Protein AF-A0A8H4BLY0-F1 (afdb_monomer_lite)

Secondary structure (DSSP, 8-state):
---SS-HHHHHHHHHHHHHHHHHHHHTTTTHHHHHHHHHHHHHHHHHHHHHHHT--SSPPTTHHHHHHHHHHHHHHHHHHHHHHHHHHHHHHH--

Foldseek 3Di:
DPPPDDVVVVVVVVVVVVLVVCCVPCVPVCVLVNQLSVQLVVQLVVLLVVCVVPADPPGDDPNVCVSVVRSNVRSNVSSVVSSVVVVVVCVVVVD

pLDDT: mean 78.17, std 9.82, range [49.72, 92.12]

Structure (mmCIF, N/CA/C/O backbone):
data_AF-A0A8H4BLY0-F1
#
_entry.id   AF-A0A8H4BLY0-F1
#
loop_
_atom_site.group_PDB
_atom_site.id
_atom_site.type_symbol
_atom_site.label_atom_id
_atom_site.label_alt_id
_atom_site.label_comp_id
_atom_site.label_asym_id
_atom_site.label_entity_id
_atom_site.label_seq_id
_atom_site.pdbx_PDB_ins_code
_atom_site.Cartn_x
_atom_site.Cartn_y
_atom_site.Cartn_z
_atom_site.occupancy
_atom_site.B_iso_or_equiv
_atom_site.auth_seq_id
_atom_site.auth_comp_id
_atom_site.auth_asym_id
_atom_site.auth_atom_id
_atom_site.pdbx_PDB_model_num
ATOM 1 N N . GLU A 1 1 ? -11.714 -13.053 -31.325 1.00 55.59 1 GLU A N 1
ATOM 2 C CA . GLU A 1 1 ? -11.027 -11.746 -31.248 1.00 55.59 1 GLU A CA 1
ATOM 3 C C . GLU A 1 1 ? -9.928 -11.794 -30.200 1.00 55.59 1 GLU A C 1
ATOM 5 O O . GLU A 1 1 ? -10.123 -12.427 -29.168 1.00 55.59 1 GLU A O 1
ATOM 10 N N . LYS A 1 2 ? -8.772 -11.176 -30.466 1.00 53.97 2 LYS A N 1
ATOM 11 C CA . LYS A 1 2 ? -7.769 -10.927 -29.422 1.00 53.97 2 LYS A CA 1
ATOM 12 C C . LYS A 1 2 ? -8.355 -9.876 -28.469 1.00 53.97 2 LYS A C 1
ATOM 14 O O . LYS A 1 2 ? -8.875 -8.881 -28.973 1.00 53.97 2 LYS A O 1
ATOM 19 N N . PRO A 1 3 ? -8.322 -10.084 -27.144 1.00 58.84 3 PRO A N 1
ATOM 20 C CA . PRO A 1 3 ? -8.856 -9.101 -26.213 1.00 58.84 3 PRO A CA 1
ATOM 21 C C . PRO A 1 3 ? -8.106 -7.775 -26.387 1.00 58.84 3 PRO A C 1
ATOM 23 O O . PRO A 1 3 ? -6.880 -7.758 -26.465 1.00 58.84 3 PRO A O 1
ATOM 26 N N . LEU A 1 4 ? -8.860 -6.675 -26.485 1.00 68.12 4 LEU A N 1
ATOM 27 C CA . LEU A 1 4 ? -8.325 -5.324 -26.699 1.00 68.12 4 LEU A CA 1
ATOM 28 C C . LEU A 1 4 ? -7.523 -4.813 -25.487 1.00 68.12 4 LEU A C 1
ATOM 30 O O . LEU A 1 4 ? -6.728 -3.889 -25.614 1.00 68.12 4 LEU A O 1
ATOM 34 N N . PHE A 1 5 ? -7.724 -5.436 -24.324 1.00 67.12 5 PHE A N 1
ATOM 35 C CA . PHE A 1 5 ? -7.033 -5.140 -23.078 1.00 67.12 5 PHE A CA 1
ATOM 36 C C . PHE A 1 5 ? -6.494 -6.422 -22.458 1.00 67.12 5 PHE A C 1
ATOM 38 O O . PHE A 1 5 ? -7.170 -7.456 -22.458 1.00 67.12 5 PHE A O 1
ATOM 45 N N . GLU A 1 6 ? -5.292 -6.344 -21.892 1.00 81.31 6 GLU A N 1
ATOM 46 C CA . GLU A 1 6 ? -4.767 -7.434 -21.082 1.00 81.31 6 GLU A CA 1
ATOM 47 C C . GLU A 1 6 ? -5.677 -7.681 -19.866 1.00 81.31 6 GLU A C 1
ATOM 49 O O . GLU A 1 6 ? -6.165 -6.728 -19.245 1.00 81.31 6 GLU A O 1
ATOM 54 N N . PRO A 1 7 ? -5.896 -8.951 -19.478 1.00 77.00 7 PRO A N 1
ATOM 55 C CA . PRO A 1 7 ? -6.781 -9.307 -18.364 1.00 77.00 7 PRO A CA 1
ATOM 56 C C . PRO A 1 7 ? -6.362 -8.653 -17.037 1.00 77.00 7 PRO A C 1
ATOM 58 O O . PRO A 1 7 ? -7.197 -8.404 -16.170 1.00 7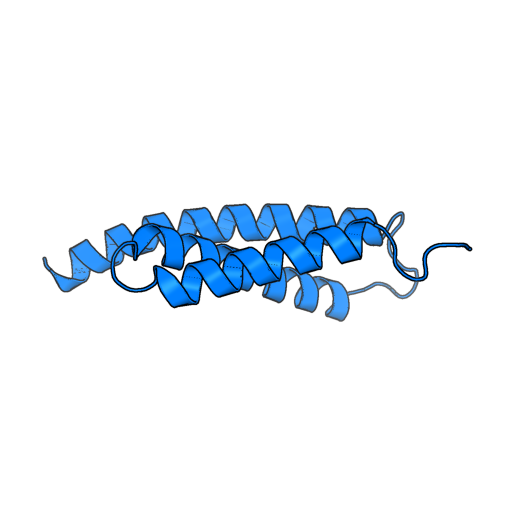7.00 7 PRO A O 1
ATOM 61 N N . GLN A 1 8 ? -5.079 -8.315 -16.907 1.00 73.06 8 GLN A N 1
ATOM 62 C CA . GLN A 1 8 ? -4.489 -7.628 -15.761 1.00 73.06 8 GLN A CA 1
ATOM 63 C C . GLN A 1 8 ? -5.055 -6.209 -15.579 1.00 73.06 8 GLN A C 1
ATOM 65 O O . GLN A 1 8 ? -5.396 -5.809 -14.467 1.00 73.06 8 GLN A O 1
ATOM 70 N N . VAL A 1 9 ? -5.227 -5.470 -16.681 1.00 76.19 9 VAL A N 1
ATOM 71 C CA . VAL A 1 9 ? -5.745 -4.092 -16.680 1.00 76.19 9 VAL A CA 1
ATOM 72 C C . VAL A 1 9 ? -7.219 -4.078 -16.282 1.00 76.19 9 VAL A C 1
ATOM 74 O O . VAL A 1 9 ? -7.655 -3.238 -15.495 1.00 76.19 9 VAL A O 1
ATOM 77 N N . ILE A 1 10 ? -7.979 -5.059 -16.775 1.00 77.94 10 ILE A N 1
ATOM 78 C CA . ILE A 1 10 ? -9.396 -5.232 -16.439 1.00 77.94 10 ILE A CA 1
ATOM 79 C C . ILE A 1 10 ? -9.543 -5.546 -14.943 1.00 77.94 10 ILE A C 1
ATOM 81 O O . ILE A 1 10 ? -10.354 -4.920 -14.260 1.00 77.94 10 ILE A O 1
ATOM 85 N N . ALA A 1 11 ? -8.726 -6.461 -14.412 1.00 78.44 11 ALA A N 1
ATOM 86 C CA . ALA A 1 11 ? -8.743 -6.815 -12.995 1.00 78.44 11 ALA A CA 1
ATOM 87 C C . ALA A 1 11 ? -8.379 -5.625 -12.087 1.00 78.44 11 ALA A C 1
ATOM 89 O O . ALA A 1 11 ? -9.066 -5.376 -11.094 1.00 78.44 11 ALA A O 1
ATOM 90 N N . ALA A 1 12 ? -7.350 -4.853 -12.450 1.00 77.50 12 ALA A N 1
ATOM 91 C CA . ALA A 1 12 ? -6.949 -3.657 -11.712 1.00 77.50 12 ALA A CA 1
ATOM 92 C C . ALA A 1 12 ? -8.055 -2.586 -11.704 1.00 77.50 12 ALA A C 1
ATOM 94 O O . ALA A 1 12 ? -8.352 -2.011 -10.655 1.00 77.50 12 ALA A O 1
ATOM 95 N N . GLY A 1 13 ? -8.717 -2.364 -12.845 1.00 76.81 13 GLY A N 1
ATOM 96 C CA . GLY A 1 13 ? -9.834 -1.423 -12.954 1.00 76.81 13 GLY A CA 1
ATOM 97 C C . GLY A 1 13 ? -11.031 -1.817 -12.085 1.00 76.81 13 GLY A C 1
ATOM 98 O O . GLY A 1 13 ? -11.573 -0.981 -11.361 1.00 76.81 13 GLY A O 1
ATOM 99 N N . VAL A 1 14 ? -11.408 -3.100 -12.089 1.00 83.69 14 VAL A N 1
ATOM 100 C CA . VAL A 1 14 ? -12.496 -3.618 -11.239 1.00 83.69 14 VAL A CA 1
ATOM 101 C C . VAL A 1 14 ? -12.166 -3.441 -9.755 1.00 83.69 14 VAL A C 1
ATOM 103 O O . VAL A 1 14 ? -13.009 -2.955 -8.998 1.00 83.69 14 VAL A O 1
ATOM 106 N N . LEU A 1 15 ? -10.938 -3.762 -9.337 1.00 79.94 15 LEU A N 1
ATOM 107 C CA . LEU A 1 15 ? -10.499 -3.568 -7.951 1.00 79.94 15 LEU A CA 1
ATOM 108 C C . LEU A 1 15 ? -10.558 -2.097 -7.525 1.00 79.94 15 LEU A C 1
ATOM 110 O O . LEU A 1 15 ? -10.995 -1.800 -6.413 1.00 79.94 15 LEU A O 1
ATOM 114 N N . LEU A 1 16 ? -10.176 -1.176 -8.410 1.00 79.00 16 LEU A N 1
ATOM 115 C CA . LEU A 1 16 ? -10.183 0.256 -8.124 1.00 79.00 16 LEU A CA 1
ATOM 116 C C . LEU A 1 16 ? -11.612 0.806 -7.987 1.00 79.00 16 LEU A C 1
ATOM 118 O O . LEU A 1 16 ? -11.883 1.586 -7.073 1.00 79.00 16 LEU A O 1
ATOM 122 N N . ILE A 1 17 ? -12.548 0.348 -8.824 1.00 81.44 17 ILE A N 1
ATOM 123 C CA . ILE A 1 17 ? -13.972 0.717 -8.728 1.00 81.44 17 ILE A CA 1
ATOM 124 C C . ILE A 1 17 ? -14.594 0.183 -7.429 1.00 81.44 17 ILE A C 1
ATOM 126 O O . ILE A 1 17 ? -15.329 0.907 -6.750 1.00 81.44 17 ILE A O 1
ATOM 130 N N . ILE A 1 18 ? -14.277 -1.055 -7.040 1.00 83.50 18 ILE A N 1
ATOM 131 C CA . ILE A 1 18 ? -14.744 -1.642 -5.773 1.00 83.50 18 ILE A CA 1
ATOM 132 C C . ILE A 1 18 ? -14.157 -0.878 -4.577 1.00 83.50 18 ILE A C 1
ATOM 134 O O . ILE A 1 18 ? -14.880 -0.534 -3.643 1.00 83.50 18 ILE A O 1
ATOM 138 N N . ALA A 1 19 ? -12.865 -0.546 -4.612 1.00 77.69 19 ALA A N 1
ATOM 139 C CA . ALA A 1 19 ? -12.220 0.228 -3.554 1.00 77.69 19 ALA A CA 1
ATOM 140 C C . ALA A 1 19 ? -12.809 1.647 -3.433 1.00 77.69 19 ALA A C 1
ATOM 142 O O . ALA A 1 19 ? -13.068 2.119 -2.323 1.00 77.69 19 ALA A O 1
ATOM 143 N N . GLY A 1 20 ? -13.076 2.310 -4.562 1.00 70.38 20 GLY A N 1
ATOM 144 C CA . GLY A 1 20 ? -13.686 3.640 -4.601 1.00 70.38 20 GLY A CA 1
ATOM 145 C C . GLY A 1 20 ? -15.121 3.654 -4.071 1.00 70.38 20 GLY A C 1
ATOM 146 O O . GLY A 1 20 ? -15.470 4.505 -3.254 1.00 70.38 20 GLY A O 1
ATOM 147 N N . THR A 1 21 ? -15.943 2.679 -4.466 1.00 76.00 21 THR A N 1
ATOM 148 C CA . THR A 1 21 ? -17.319 2.538 -3.950 1.00 76.00 21 THR A CA 1
ATOM 149 C C . THR A 1 21 ? -17.339 2.201 -2.458 1.00 76.00 21 THR A C 1
ATOM 151 O O . THR A 1 21 ? -18.149 2.760 -1.717 1.00 76.00 21 THR A O 1
ATOM 154 N N . TYR A 1 22 ? -16.403 1.374 -1.985 1.00 69.19 22 TYR A N 1
ATOM 155 C CA . TYR A 1 22 ? -16.238 1.085 -0.560 1.00 69.19 22 TYR A CA 1
ATOM 156 C C . TYR A 1 22 ? -15.894 2.340 0.257 1.00 69.19 22 TYR A C 1
ATOM 158 O O . TYR A 1 22 ? -16.510 2.594 1.294 1.00 69.19 22 TYR A O 1
ATOM 166 N N . LEU A 1 23 ? -14.956 3.159 -0.229 1.00 65.19 23 LEU A N 1
ATOM 167 C CA . LEU A 1 23 ? -14.580 4.433 0.393 1.00 65.19 23 LEU A CA 1
ATOM 168 C C . LEU A 1 23 ? -15.761 5.411 0.496 1.00 65.19 23 LEU A C 1
ATOM 170 O O . LEU A 1 23 ? -15.903 6.090 1.513 1.00 65.19 23 LEU A O 1
ATOM 174 N N . LEU A 1 24 ? -16.614 5.455 -0.531 1.00 65.56 24 LEU A N 1
ATOM 175 C CA . LEU A 1 24 ? -17.746 6.381 -0.628 1.00 65.56 24 LEU A CA 1
ATOM 176 C C . LEU A 1 24 ? -18.893 6.008 0.329 1.00 65.56 24 LEU A C 1
ATOM 178 O O . LEU A 1 24 ? -19.519 6.890 0.910 1.00 65.56 24 LEU A O 1
ATOM 182 N N . VAL A 1 25 ? -19.135 4.709 0.538 1.00 67.44 25 VAL A N 1
ATOM 183 C CA . VAL A 1 25 ? -20.218 4.205 1.405 1.00 67.44 25 VAL A CA 1
ATOM 184 C C . VAL A 1 25 ? -19.785 4.074 2.872 1.00 67.44 25 VAL A C 1
ATOM 186 O O . VAL A 1 25 ? -20.559 4.391 3.773 1.00 67.44 25 VAL A O 1
ATOM 189 N N . TYR A 1 26 ? -18.548 3.638 3.137 1.00 59.19 26 TYR A N 1
ATOM 190 C CA . TYR A 1 26 ? -18.085 3.281 4.490 1.00 59.19 26 TYR A CA 1
ATOM 191 C C . TYR A 1 26 ? -17.083 4.269 5.113 1.00 59.19 26 TYR A C 1
ATOM 193 O O . TYR A 1 26 ? -16.544 3.998 6.190 1.00 59.19 26 TYR A O 1
ATOM 201 N N . GLY A 1 27 ? -16.874 5.435 4.489 1.00 56.81 27 GLY A N 1
ATOM 202 C CA . GLY A 1 27 ? -15.937 6.481 4.926 1.00 56.81 27 GLY A CA 1
ATOM 203 C C . GLY A 1 27 ? -16.029 6.890 6.400 1.00 56.81 27 GLY A C 1
ATOM 204 O O . GLY A 1 27 ? -15.000 7.018 7.062 1.00 56.81 27 GLY A O 1
ATOM 205 N N . PHE A 1 28 ? -17.248 7.047 6.927 1.00 58.12 28 PHE A N 1
ATOM 206 C CA . PHE A 1 28 ? -17.507 7.483 8.307 1.00 58.12 28 PHE A CA 1
ATOM 207 C C . PHE A 1 28 ? -17.537 6.355 9.358 1.00 58.12 28 PHE A C 1
ATOM 209 O O . PHE A 1 28 ? -16.886 6.505 10.392 1.00 58.12 28 PHE A O 1
ATOM 216 N N . PRO A 1 29 ? -18.240 5.222 9.153 1.00 64.38 29 PRO A N 1
ATOM 217 C CA . PRO A 1 29 ? -18.319 4.168 10.171 1.00 64.38 29 PRO A CA 1
ATOM 218 C C . PRO A 1 29 ? -17.051 3.305 10.273 1.00 64.38 29 PRO A C 1
ATOM 220 O O . PRO A 1 29 ? -16.816 2.696 11.315 1.00 64.38 29 PRO A O 1
ATOM 223 N N . MET A 1 30 ? -16.217 3.243 9.225 1.00 67.00 30 MET A N 1
ATOM 224 C CA . MET A 1 30 ? -15.038 2.368 9.190 1.00 67.00 30 MET A CA 1
ATOM 225 C C . MET A 1 30 ? -13.748 3.120 8.824 1.00 67.00 30 MET A C 1
ATOM 227 O O . MET A 1 30 ? -12.952 2.668 8.000 1.00 67.00 30 MET A O 1
ATOM 231 N N . PHE A 1 31 ? -13.515 4.248 9.508 1.00 70.38 31 PHE A N 1
ATOM 232 C CA . PHE A 1 31 ? -12.392 5.172 9.280 1.00 70.38 31 PHE A CA 1
ATOM 233 C C . PHE A 1 31 ? -11.008 4.492 9.207 1.00 70.38 31 PHE A C 1
ATOM 235 O O . PHE A 1 31 ? -10.138 4.875 8.433 1.00 70.38 31 PHE A O 1
ATOM 242 N N . ARG A 1 32 ? -10.788 3.422 9.984 1.00 71.62 32 ARG A N 1
ATOM 243 C CA . ARG A 1 32 ? -9.515 2.672 9.974 1.00 71.62 32 ARG A CA 1
ATOM 244 C C . ARG A 1 32 ? -9.240 1.987 8.638 1.00 71.62 32 ARG A C 1
ATOM 246 O O . ARG A 1 32 ? -8.095 1.950 8.199 1.00 71.62 32 ARG A O 1
ATOM 253 N N . VAL A 1 33 ? -10.275 1.419 8.023 1.00 75.56 33 VAL A N 1
ATOM 254 C CA . VAL A 1 33 ? -10.140 0.707 6.748 1.00 75.56 33 VAL A CA 1
ATOM 255 C C . VAL A 1 33 ? -10.015 1.714 5.615 1.00 75.56 33 VAL A C 1
ATOM 257 O O . VAL A 1 33 ? -9.186 1.532 4.732 1.00 75.56 33 VAL A O 1
ATOM 260 N N . THR A 1 34 ? -10.759 2.816 5.669 1.00 78.88 34 THR A N 1
ATOM 261 C CA . THR A 1 34 ? -10.667 3.862 4.646 1.00 78.88 34 THR A CA 1
ATOM 262 C C . THR A 1 34 ? -9.301 4.544 4.634 1.00 78.88 34 THR A C 1
ATOM 264 O O . THR A 1 34 ? -8.741 4.726 3.557 1.00 78.88 34 THR A O 1
ATOM 267 N N . VAL A 1 35 ? -8.688 4.801 5.796 1.00 80.06 35 VAL A N 1
ATOM 268 C CA . VAL A 1 35 ? -7.298 5.293 5.876 1.00 80.06 35 VAL A CA 1
ATOM 269 C C . VAL A 1 35 ? -6.298 4.301 5.270 1.0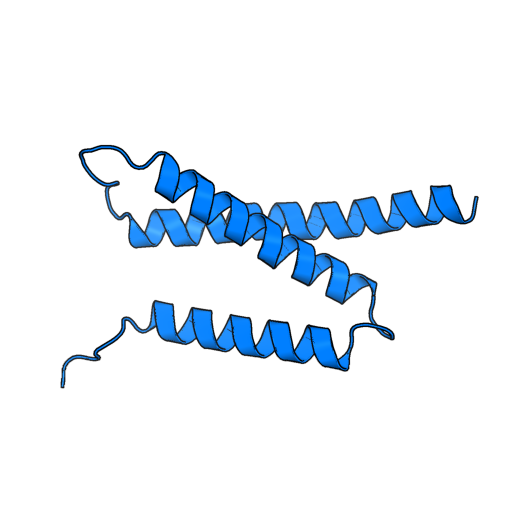0 80.06 35 VAL A C 1
ATOM 271 O O . VAL A 1 35 ? -5.387 4.717 4.556 1.00 80.06 35 VAL A O 1
ATOM 274 N N . ALA A 1 36 ? -6.475 2.995 5.500 1.00 81.88 36 ALA A N 1
ATOM 275 C CA . ALA A 1 36 ? -5.617 1.969 4.903 1.00 81.88 36 ALA A CA 1
ATOM 276 C C . ALA A 1 36 ? -5.741 1.939 3.371 1.00 81.88 36 ALA A C 1
ATOM 278 O O . ALA A 1 36 ? -4.732 1.905 2.670 1.00 81.88 36 ALA A O 1
ATOM 279 N N . VAL A 1 37 ? -6.971 1.993 2.847 1.00 83.69 37 VAL A N 1
ATOM 280 C CA . VAL A 1 37 ? -7.242 1.979 1.400 1.00 83.69 37 VAL A CA 1
ATOM 281 C C . VAL A 1 37 ? -6.725 3.255 0.730 1.00 83.69 37 VAL A C 1
ATOM 283 O O . VAL A 1 37 ? -6.125 3.178 -0.338 1.00 83.69 37 VAL A O 1
ATOM 286 N N . ILE A 1 38 ? -6.880 4.421 1.363 1.00 84.00 38 ILE A N 1
ATOM 287 C CA . ILE A 1 38 ? -6.311 5.679 0.857 1.00 84.00 38 ILE A CA 1
ATOM 288 C C . ILE A 1 38 ? -4.782 5.604 0.836 1.00 84.00 38 ILE A C 1
ATOM 290 O O . ILE A 1 38 ? -4.178 5.956 -0.174 1.00 84.00 38 ILE A O 1
ATOM 294 N N . GLY A 1 39 ? -4.157 5.101 1.906 1.00 83.69 39 GLY A N 1
ATOM 295 C CA . GLY A 1 39 ? -2.709 4.883 1.951 1.00 83.69 39 GLY A CA 1
ATOM 296 C C . GLY A 1 39 ? -2.227 3.928 0.855 1.00 83.69 39 GLY A C 1
ATOM 297 O O . GLY A 1 39 ? -1.213 4.194 0.214 1.00 83.69 39 GLY A O 1
ATOM 298 N N . PHE A 1 40 ? -2.992 2.869 0.576 1.00 87.56 40 PHE A N 1
ATOM 299 C CA . PHE A 1 40 ? -2.712 1.937 -0.515 1.00 87.56 40 PHE A CA 1
ATOM 300 C C . PHE A 1 40 ? -2.752 2.631 -1.883 1.00 87.56 40 PHE A C 1
ATOM 302 O O . PHE A 1 40 ? -1.787 2.563 -2.642 1.00 87.56 40 PHE A O 1
ATOM 309 N N . ILE A 1 41 ? -3.843 3.342 -2.184 1.00 88.00 41 ILE A N 1
ATOM 310 C CA . ILE A 1 41 ? -4.013 4.048 -3.462 1.00 88.00 41 ILE A CA 1
ATOM 311 C C . ILE A 1 41 ? -2.929 5.117 -3.631 1.00 88.00 41 ILE A C 1
ATOM 313 O O . ILE A 1 41 ? -2.324 5.215 -4.696 1.00 88.00 41 ILE A O 1
ATOM 317 N N . PHE A 1 42 ? -2.650 5.891 -2.580 1.00 87.81 42 PHE A N 1
ATOM 318 C CA . PHE A 1 42 ? -1.646 6.948 -2.610 1.00 87.81 42 PHE A CA 1
ATOM 319 C C . PHE A 1 42 ? -0.234 6.389 -2.814 1.00 87.81 42 PHE A C 1
ATOM 321 O O . PHE A 1 42 ? 0.481 6.848 -3.703 1.00 87.81 42 PHE A O 1
ATOM 328 N N . GLY A 1 43 ? 0.149 5.366 -2.044 1.00 87.56 43 GLY A N 1
ATOM 329 C CA . GLY A 1 43 ? 1.446 4.707 -2.183 1.00 87.56 43 GLY A CA 1
ATOM 330 C C . GLY A 1 43 ? 1.641 4.128 -3.583 1.00 87.56 43 GLY A C 1
ATOM 331 O O . GLY A 1 43 ? 2.638 4.428 -4.232 1.00 87.56 43 GLY A O 1
ATOM 332 N N . GLY A 1 44 ? 0.653 3.383 -4.085 1.00 88.19 44 GLY A N 1
ATOM 333 C CA . GLY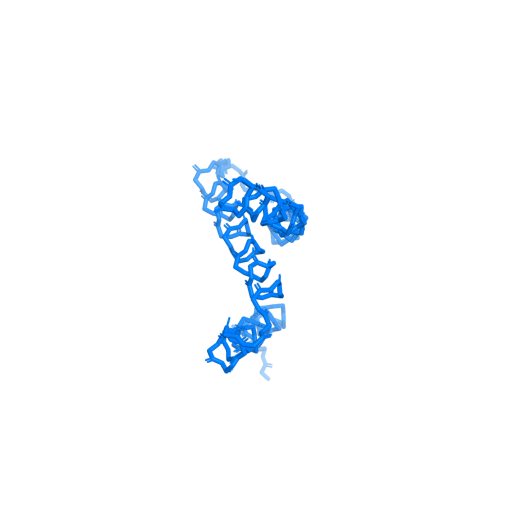 A 1 44 ? 0.706 2.797 -5.425 1.00 88.19 44 GLY A CA 1
ATOM 334 C C . GLY A 1 44 ? 0.783 3.845 -6.538 1.00 88.19 44 GLY A C 1
ATOM 335 O O . GLY A 1 44 ? 1.601 3.711 -7.445 1.00 88.19 44 GLY A O 1
ATOM 336 N N . ALA A 1 45 ? -0.011 4.918 -6.455 1.00 86.56 45 ALA A N 1
ATOM 337 C CA . ALA A 1 45 ? -0.016 5.982 -7.459 1.00 86.56 45 ALA A CA 1
ATOM 338 C C . ALA A 1 45 ? 1.309 6.760 -7.496 1.00 86.56 45 ALA A C 1
ATOM 340 O O . ALA A 1 45 ? 1.848 7.007 -8.574 1.00 86.56 45 ALA A O 1
ATOM 341 N N . VAL A 1 46 ? 1.865 7.114 -6.333 1.00 89.75 46 VAL A N 1
ATOM 342 C CA . VAL A 1 46 ? 3.152 7.824 -6.256 1.00 89.75 46 VAL A CA 1
ATOM 343 C C . VAL A 1 46 ? 4.287 6.944 -6.779 1.00 89.75 46 VAL A C 1
ATOM 345 O O . VAL A 1 46 ? 5.135 7.427 -7.529 1.00 89.75 46 VAL A O 1
ATOM 348 N N . THR A 1 47 ? 4.293 5.650 -6.441 1.00 89.12 47 THR A N 1
ATOM 349 C CA . THR A 1 47 ? 5.285 4.699 -6.964 1.00 89.12 47 THR A CA 1
ATOM 350 C C . THR A 1 47 ? 5.174 4.528 -8.476 1.00 89.12 47 THR A C 1
ATOM 352 O O . THR A 1 47 ? 6.204 4.524 -9.146 1.00 89.12 47 THR A O 1
ATOM 355 N N . TRP A 1 48 ? 3.958 4.465 -9.024 1.00 87.00 48 TRP A N 1
ATOM 356 C CA . TRP A 1 48 ? 3.746 4.399 -10.471 1.00 87.00 48 TRP A CA 1
ATOM 357 C C . TRP A 1 48 ? 4.315 5.629 -11.186 1.00 87.00 48 TRP A C 1
ATOM 359 O O . TRP A 1 48 ? 5.108 5.495 -12.117 1.00 87.00 48 TRP A O 1
ATOM 369 N N . ILE A 1 49 ? 3.951 6.829 -10.719 1.00 88.56 49 ILE A N 1
ATOM 370 C CA . ILE A 1 49 ? 4.433 8.096 -11.289 1.00 88.56 49 ILE A CA 1
ATOM 371 C C . ILE A 1 49 ? 5.963 8.174 -11.190 1.00 88.56 49 ILE A C 1
ATOM 373 O O . ILE A 1 49 ? 6.624 8.583 -12.141 1.00 88.56 49 ILE A O 1
ATOM 377 N N . GLY A 1 50 ? 6.532 7.743 -10.061 1.00 87.38 50 GLY A N 1
ATOM 378 C CA . GLY A 1 50 ? 7.976 7.718 -9.840 1.00 87.38 50 GLY A CA 1
ATOM 379 C C . GLY A 1 50 ? 8.717 6.773 -10.786 1.00 87.38 50 GLY A C 1
ATOM 380 O O . GLY A 1 50 ? 9.741 7.169 -11.342 1.00 87.38 50 GLY A O 1
ATOM 381 N N . LEU A 1 51 ? 8.203 5.559 -11.008 1.00 86.56 51 LEU A N 1
ATOM 382 C CA . LEU A 1 51 ? 8.786 4.632 -11.983 1.00 86.56 51 LEU A CA 1
ATOM 383 C C . LEU A 1 51 ? 8.678 5.187 -13.405 1.00 86.56 51 LEU A C 1
ATOM 385 O O . LEU A 1 51 ? 9.651 5.152 -14.147 1.00 86.56 51 LEU A O 1
ATOM 389 N N . GLN A 1 52 ? 7.518 5.731 -13.778 1.00 85.31 52 GLN A N 1
ATOM 390 C CA . GLN A 1 52 ? 7.294 6.276 -15.118 1.00 85.31 52 GLN A CA 1
ATOM 391 C C . GLN A 1 52 ? 8.172 7.503 -15.411 1.00 85.31 52 GLN A C 1
ATOM 393 O O . GLN A 1 52 ? 8.615 7.687 -16.538 1.00 85.31 52 GLN A O 1
ATOM 398 N N . ALA A 1 53 ? 8.468 8.322 -14.400 1.00 85.88 53 ALA A N 1
ATOM 399 C CA . ALA A 1 53 ? 9.361 9.470 -14.542 1.00 85.88 53 ALA A CA 1
ATOM 400 C C . ALA A 1 53 ? 10.851 9.090 -14.650 1.00 85.88 53 ALA A C 1
ATOM 402 O O . ALA A 1 53 ? 11.635 9.882 -15.167 1.00 85.88 53 ALA A O 1
ATOM 403 N N . ASN A 1 54 ? 11.246 7.914 -14.150 1.00 85.19 54 ASN A N 1
ATOM 404 C CA . ASN A 1 54 ? 12.639 7.449 -14.125 1.00 85.19 54 ASN A CA 1
ATOM 405 C C . ASN A 1 54 ? 12.884 6.256 -15.060 1.00 85.19 54 ASN A C 1
ATOM 407 O O . ASN A 1 54 ? 13.873 5.539 -14.889 1.00 85.19 54 ASN A O 1
ATOM 411 N N . GLU A 1 55 ? 11.990 6.019 -16.021 1.00 82.81 55 GLU A N 1
ATOM 412 C CA . GLU A 1 55 ? 12.125 4.887 -16.930 1.00 82.81 55 GLU A CA 1
ATOM 413 C C . GLU A 1 55 ? 13.396 5.043 -17.799 1.00 82.81 55 GLU A C 1
ATOM 415 O O . GLU A 1 55 ? 13.597 6.097 -18.414 1.00 82.81 55 GLU A O 1
ATOM 420 N N . PRO A 1 56 ? 14.288 4.034 -17.834 1.00 81.12 56 PRO A N 1
ATOM 421 C CA . PRO A 1 56 ? 15.490 4.059 -18.660 1.00 81.12 56 PRO A CA 1
ATOM 422 C C . PRO A 1 56 ? 15.161 3.985 -20.158 1.00 81.12 56 PRO A C 1
ATOM 424 O O . PRO A 1 56 ? 14.144 3.434 -20.566 1.00 81.12 56 PRO A O 1
ATOM 427 N N . THR A 1 57 ? 16.055 4.522 -20.997 1.00 76.81 57 THR A N 1
ATOM 428 C CA . THR A 1 57 ? 15.871 4.598 -22.460 1.00 76.81 57 THR A CA 1
ATOM 429 C C . THR A 1 57 ? 15.749 3.222 -23.123 1.00 76.81 57 THR A C 1
ATOM 431 O O . THR A 1 57 ? 15.061 3.082 -24.131 1.00 76.81 57 THR A O 1
ATOM 434 N N . GLU A 1 58 ? 16.404 2.206 -22.557 1.00 77.38 58 GLU A N 1
ATOM 435 C CA . GLU A 1 58 ? 16.017 0.809 -22.751 1.00 77.38 58 GLU A CA 1
ATOM 436 C C . GLU A 1 58 ? 15.027 0.451 -21.638 1.00 77.38 58 GLU A C 1
ATOM 438 O O . GLU A 1 58 ? 15.428 0.367 -20.478 1.00 77.38 58 GLU A O 1
ATOM 443 N N . SER A 1 59 ? 13.743 0.277 -21.978 1.00 76.19 59 SER A N 1
ATOM 444 C CA . SER A 1 59 ? 12.694 -0.119 -21.026 1.00 76.19 59 SER A CA 1
ATOM 445 C C . SER A 1 59 ? 13.104 -1.326 -20.177 1.00 76.19 59 SER A C 1
ATOM 447 O O . SER A 1 59 ? 13.884 -2.183 -20.596 1.00 76.19 59 SER A O 1
ATOM 449 N N . TYR A 1 60 ? 12.521 -1.433 -18.982 1.00 76.62 60 TYR A N 1
ATOM 450 C CA . TYR A 1 60 ? 12.822 -2.531 -18.068 1.00 76.62 60 TYR A CA 1
ATOM 451 C C . TYR A 1 60 ? 12.555 -3.915 -18.695 1.00 76.62 60 TYR A C 1
ATOM 453 O O . TYR A 1 60 ? 11.521 -4.111 -19.348 1.00 76.62 60 TYR A O 1
ATOM 461 N N . PRO A 1 61 ? 13.419 -4.916 -18.430 1.00 78.75 61 PRO A N 1
ATOM 462 C CA . PRO A 1 61 ? 13.090 -6.301 -18.732 1.00 78.75 61 PRO A CA 1
ATOM 463 C C . PRO A 1 61 ? 11.819 -6.685 -17.963 1.00 78.75 61 PRO A C 1
ATOM 465 O O . PRO A 1 61 ? 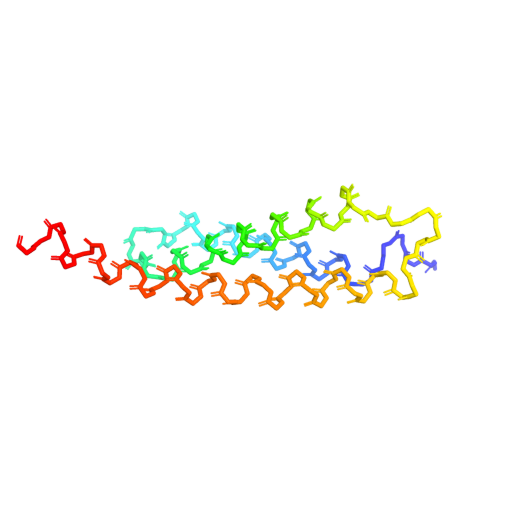11.781 -6.563 -16.740 1.00 78.75 61 PRO A O 1
ATOM 468 N N . ASN A 1 62 ? 10.778 -7.131 -18.674 1.00 80.25 62 ASN A N 1
ATOM 469 C CA . ASN A 1 62 ? 9.445 -7.403 -18.116 1.00 80.25 62 ASN A CA 1
ATOM 470 C C . ASN A 1 62 ? 8.837 -6.203 -17.362 1.00 80.25 62 ASN A C 1
ATOM 472 O O . ASN A 1 62 ? 8.366 -6.344 -16.233 1.00 80.25 62 ASN A O 1
ATOM 476 N N . ALA A 1 63 ? 8.839 -5.023 -17.994 1.00 76.31 63 ALA A N 1
ATOM 477 C CA . ALA A 1 63 ? 8.328 -3.784 -17.410 1.00 76.31 63 ALA A CA 1
ATOM 478 C C . ALA A 1 63 ? 6.952 -3.947 -16.739 1.00 76.31 63 ALA A C 1
ATOM 480 O O . ALA A 1 63 ? 6.801 -3.597 -15.577 1.00 76.31 63 ALA A O 1
ATOM 481 N N . SER A 1 64 ? 5.966 -4.554 -17.399 1.00 79.38 64 SER A N 1
ATOM 482 C CA . SER A 1 64 ? 4.617 -4.725 -16.837 1.00 79.38 64 SER A CA 1
ATOM 483 C C . SER A 1 64 ? 4.602 -5.427 -15.470 1.00 79.38 64 SER A C 1
ATOM 485 O O . SER A 1 64 ? 3.960 -4.939 -14.539 1.00 79.38 64 SER A O 1
ATOM 487 N N . ASP A 1 65 ? 5.360 -6.513 -15.318 1.00 80.88 65 ASP A N 1
ATOM 488 C CA . ASP A 1 65 ? 5.441 -7.273 -14.064 1.00 80.88 65 ASP A CA 1
ATOM 489 C C . ASP A 1 65 ? 6.177 -6.485 -12.971 1.00 80.88 65 ASP A C 1
ATOM 491 O O . ASP A 1 65 ? 5.756 -6.470 -11.809 1.00 80.88 65 ASP A O 1
ATOM 495 N N . LEU A 1 66 ? 7.242 -5.768 -13.350 1.00 85.25 66 LEU A N 1
ATOM 496 C CA . LEU A 1 66 ? 7.991 -4.911 -12.435 1.00 85.25 66 LEU A CA 1
ATOM 497 C C . LEU A 1 66 ? 7.101 -3.784 -11.896 1.00 85.25 66 LEU A C 1
ATOM 499 O O . LEU A 1 66 ? 7.010 -3.615 -10.683 1.00 85.25 66 LEU A O 1
ATOM 503 N N . TYR A 1 67 ? 6.409 -3.060 -12.781 1.00 83.81 67 TYR A N 1
ATOM 504 C CA . TYR A 1 67 ? 5.543 -1.938 -12.416 1.00 83.81 67 TYR A CA 1
ATOM 505 C C . TYR A 1 67 ? 4.430 -2.375 -11.463 1.00 83.81 67 TYR A C 1
ATOM 507 O O . TYR A 1 67 ? 4.204 -1.728 -10.438 1.00 83.81 67 TYR A O 1
ATOM 515 N N . ILE A 1 68 ? 3.744 -3.480 -11.762 1.00 86.12 68 ILE A N 1
ATOM 516 C CA . ILE A 1 68 ? 2.661 -3.981 -10.909 1.00 86.12 68 ILE A CA 1
ATOM 517 C C . ILE A 1 68 ? 3.227 -4.460 -9.569 1.00 86.12 68 ILE A C 1
ATOM 519 O O . ILE A 1 68 ? 2.719 -4.072 -8.514 1.00 86.12 68 ILE A O 1
ATOM 523 N N . GLY A 1 69 ? 4.303 -5.251 -9.594 1.00 87.69 69 GLY A N 1
ATOM 524 C CA . GLY A 1 69 ? 4.924 -5.799 -8.391 1.00 87.69 69 GLY A CA 1
ATOM 525 C C . GLY A 1 69 ? 5.414 -4.714 -7.432 1.00 87.69 69 GLY A C 1
ATOM 526 O O . GLY A 1 69 ? 5.084 -4.744 -6.242 1.00 87.69 69 GLY A O 1
ATOM 527 N N . THR A 1 70 ? 6.145 -3.716 -7.937 1.00 88.38 70 THR A N 1
ATOM 528 C CA . THR A 1 70 ? 6.666 -2.623 -7.105 1.00 88.38 70 THR A CA 1
ATOM 529 C C . THR A 1 70 ? 5.549 -1.732 -6.582 1.00 88.38 70 THR A C 1
ATOM 531 O O . THR A 1 70 ? 5.564 -1.378 -5.402 1.00 88.38 70 THR A O 1
ATOM 534 N N . CYS A 1 71 ? 4.549 -1.403 -7.407 1.00 88.62 71 CYS A N 1
ATOM 535 C CA . CYS A 1 71 ? 3.431 -0.570 -6.966 1.00 88.62 71 CYS A CA 1
ATOM 536 C C . CYS A 1 71 ? 2.609 -1.261 -5.873 1.00 88.62 71 CYS A C 1
ATOM 538 O O . CYS A 1 71 ? 2.285 -0.622 -4.876 1.00 88.62 71 CYS A O 1
ATOM 540 N N . VAL A 1 72 ? 2.319 -2.560 -6.006 1.00 90.50 72 VAL A N 1
ATOM 541 C CA . VAL A 1 72 ? 1.561 -3.317 -4.994 1.00 90.50 72 VAL A CA 1
ATOM 542 C C . VAL A 1 72 ? 2.353 -3.460 -3.693 1.00 90.50 72 VAL A C 1
ATOM 544 O O . VAL A 1 72 ? 1.789 -3.263 -2.613 1.00 90.50 72 VAL A O 1
ATOM 547 N N . ALA A 1 73 ? 3.653 -3.758 -3.774 1.00 89.94 73 ALA A N 1
ATOM 548 C CA . ALA A 1 73 ? 4.503 -3.892 -2.593 1.00 89.94 73 ALA A CA 1
ATOM 549 C C . ALA A 1 73 ? 4.585 -2.578 -1.800 1.00 89.94 73 ALA A C 1
ATOM 551 O O . ALA A 1 73 ? 4.364 -2.570 -0.586 1.00 89.94 73 ALA A O 1
ATOM 552 N N . VAL A 1 74 ? 4.843 -1.455 -2.479 1.00 90.75 74 VAL A N 1
ATOM 553 C CA . VAL A 1 74 ? 4.932 -0.147 -1.816 1.00 90.75 74 VAL A CA 1
ATOM 554 C C . VAL A 1 74 ? 3.563 0.303 -1.302 1.00 90.75 74 VAL A C 1
ATOM 556 O O . VAL A 1 74 ? 3.465 0.750 -0.159 1.00 90.75 74 VAL A O 1
ATOM 559 N N . ALA A 1 75 ? 2.491 0.112 -2.077 1.00 89.00 75 ALA A N 1
ATOM 560 C CA . ALA A 1 75 ? 1.125 0.409 -1.648 1.00 89.00 75 ALA A CA 1
ATOM 561 C C . ALA A 1 75 ? 0.748 -0.334 -0.356 1.00 89.00 75 ALA A C 1
ATOM 563 O O . ALA A 1 75 ? 0.183 0.267 0.560 1.00 89.00 75 ALA A O 1
ATOM 564 N N . ALA A 1 76 ? 1.108 -1.616 -0.237 1.00 90.38 76 ALA A N 1
ATOM 565 C CA . ALA A 1 76 ? 0.862 -2.398 0.972 1.00 90.38 76 ALA A CA 1
ATOM 566 C C . ALA A 1 76 ? 1.623 -1.845 2.191 1.00 90.38 76 ALA A C 1
ATOM 568 O O . ALA A 1 76 ? 1.043 -1.710 3.270 1.00 90.38 76 ALA A O 1
ATOM 569 N N . VAL A 1 77 ? 2.896 -1.470 2.026 1.00 92.12 77 VAL A N 1
ATOM 570 C CA . VAL A 1 77 ? 3.707 -0.883 3.110 1.00 92.12 77 VAL A CA 1
ATOM 571 C C . VAL A 1 77 ? 3.137 0.464 3.562 1.00 92.12 77 VAL A C 1
ATOM 573 O O . VAL A 1 77 ? 2.974 0.694 4.764 1.00 92.12 77 VAL A O 1
ATOM 576 N N . VAL A 1 78 ? 2.778 1.338 2.618 1.00 88.38 78 VAL A N 1
ATOM 577 C CA . VAL A 1 78 ? 2.196 2.656 2.919 1.00 88.38 78 VAL A CA 1
ATOM 578 C C . VAL A 1 78 ? 0.831 2.513 3.598 1.00 88.38 78 VAL A C 1
ATOM 580 O O . VAL A 1 78 ? 0.562 3.210 4.575 1.00 88.38 78 VAL A O 1
ATOM 583 N N . ALA A 1 79 ? -0.003 1.563 3.166 1.00 87.44 79 ALA A N 1
ATOM 584 C CA . ALA A 1 79 ? -1.281 1.270 3.813 1.00 87.44 79 ALA A CA 1
ATOM 585 C C . ALA A 1 79 ? -1.110 0.886 5.293 1.00 87.44 79 ALA A C 1
ATOM 587 O O . ALA A 1 79 ? -1.820 1.406 6.158 1.00 87.44 79 ALA A O 1
ATOM 588 N N . VAL A 1 80 ? -0.140 0.018 5.604 1.00 88.06 80 VAL A N 1
ATOM 589 C CA . VAL A 1 80 ? 0.165 -0.384 6.987 1.00 88.06 80 VAL A CA 1
ATOM 590 C C . VAL A 1 80 ? 0.672 0.807 7.804 1.00 88.06 80 VAL A C 1
ATOM 592 O O . VAL A 1 80 ? 0.198 1.026 8.922 1.00 88.06 80 VAL A O 1
ATOM 595 N N . LEU A 1 81 ? 1.574 1.617 7.240 1.00 88.12 81 LEU A N 1
ATOM 596 C CA . LEU A 1 81 ? 2.079 2.831 7.889 1.00 88.12 81 LEU A CA 1
ATOM 597 C C . LEU A 1 81 ? 0.953 3.815 8.221 1.00 88.12 81 LEU A C 1
ATOM 599 O O . LEU A 1 81 ? 0.892 4.302 9.350 1.00 88.12 81 LEU A O 1
ATOM 603 N N . CYS A 1 82 ? 0.023 4.062 7.297 1.00 83.81 82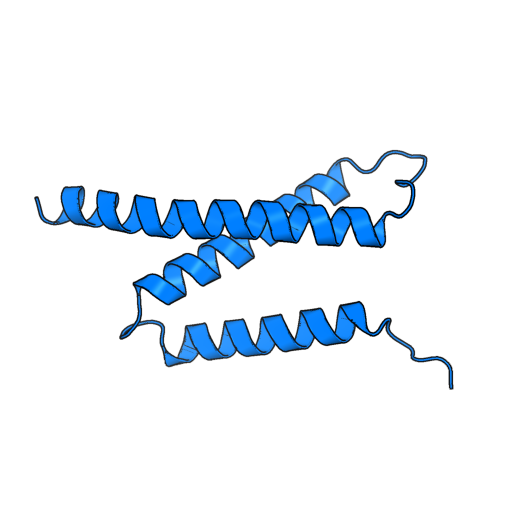 CYS A N 1
ATOM 604 C CA . CYS A 1 82 ? -1.120 4.946 7.532 1.00 83.81 82 CYS A CA 1
ATOM 605 C C . CYS A 1 82 ? -2.013 4.459 8.687 1.00 83.81 82 CYS A C 1
ATOM 607 O O . CYS A 1 82 ? -2.483 5.275 9.481 1.00 83.81 82 CYS A O 1
ATOM 609 N N . VAL A 1 83 ? -2.208 3.145 8.848 1.00 83.19 83 VAL A N 1
ATOM 610 C CA . VAL A 1 83 ? -2.980 2.587 9.977 1.00 83.19 83 VAL A CA 1
ATOM 611 C C . VAL A 1 83 ? -2.256 2.771 11.314 1.00 83.19 83 VAL A C 1
ATOM 613 O O . VAL A 1 83 ? -2.901 3.053 12.330 1.00 83.19 83 VAL A O 1
ATOM 616 N N . VAL A 1 84 ? -0.930 2.620 11.333 1.00 82.12 84 VAL A N 1
ATOM 617 C CA . VAL A 1 84 ? -0.114 2.840 12.539 1.00 82.12 84 VAL A CA 1
ATOM 618 C C . VAL A 1 84 ? -0.097 4.324 12.912 1.00 82.12 84 VAL A C 1
ATOM 620 O O . VAL A 1 84 ? -0.357 4.671 14.067 1.00 82.12 84 VAL A O 1
ATOM 623 N N . LEU A 1 85 ? 0.126 5.205 11.935 1.00 80.44 85 LEU A N 1
ATOM 624 C CA . LEU A 1 85 ? 0.136 6.656 12.126 1.00 80.44 85 LEU A CA 1
ATOM 625 C C . LEU A 1 85 ? -1.231 7.194 12.545 1.00 80.44 85 LEU A C 1
ATOM 627 O O . LEU A 1 85 ? -1.291 8.094 13.376 1.00 80.44 85 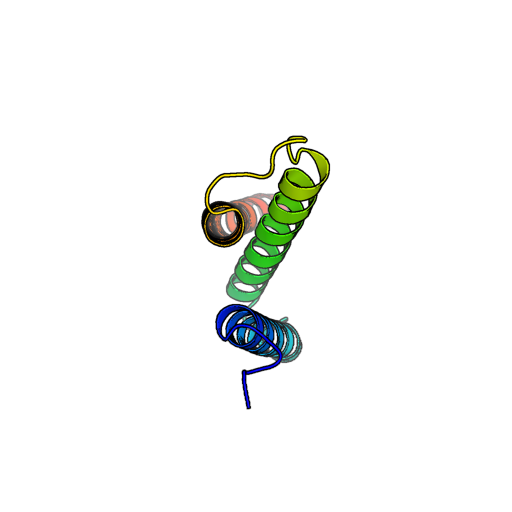LEU A O 1
ATOM 631 N N . TYR A 1 86 ? -2.327 6.612 12.056 1.00 78.38 86 TYR A N 1
ATOM 632 C CA . TYR A 1 86 ? -3.668 6.959 12.523 1.00 78.38 86 TYR A CA 1
ATOM 633 C C . TYR A 1 86 ? -3.829 6.749 14.033 1.00 78.38 86 TYR A C 1
ATOM 635 O O . TYR A 1 86 ? -4.365 7.616 14.723 1.00 78.38 86 TYR A O 1
ATOM 643 N N . LYS A 1 87 ? -3.328 5.625 14.569 1.00 71.44 87 LYS A N 1
ATOM 644 C CA . LYS A 1 87 ? -3.350 5.397 16.020 1.00 71.44 87 LYS A CA 1
ATOM 645 C C . LYS A 1 87 ? -2.529 6.454 16.754 1.00 71.44 87 LYS A C 1
ATOM 647 O O . LYS A 1 87 ? -3.021 7.013 17.726 1.00 71.44 87 LYS A O 1
ATOM 652 N N . ALA A 1 88 ? -1.321 6.751 16.277 1.00 72.81 88 ALA A N 1
ATOM 653 C CA . ALA A 1 88 ? -0.461 7.775 16.873 1.00 72.81 88 ALA A CA 1
ATOM 654 C C . ALA A 1 88 ? -1.100 9.179 16.840 1.00 72.81 88 ALA A C 1
ATOM 656 O O . ALA A 1 88 ? -1.064 9.892 17.839 1.00 72.81 88 ALA A O 1
ATOM 657 N N . GLY A 1 89 ? -1.742 9.553 15.730 1.00 68.19 89 GLY A N 1
ATOM 658 C CA . GLY A 1 89 ? -2.444 10.830 15.581 1.00 68.19 89 GLY A CA 1
ATOM 659 C C . GLY A 1 89 ? -3.635 10.969 16.529 1.00 68.19 89 GLY A C 1
ATOM 660 O O . GLY A 1 89 ? -3.821 12.028 17.117 1.00 68.19 89 GLY A O 1
ATOM 661 N N . LEU A 1 90 ? -4.396 9.893 16.752 1.00 69.00 90 LEU A N 1
ATOM 662 C CA . LEU A 1 90 ? -5.458 9.863 17.765 1.00 69.00 90 LEU A CA 1
ATOM 663 C C . LEU A 1 90 ? -4.922 10.070 19.185 1.00 69.00 90 LEU A C 1
ATOM 665 O O . LEU A 1 90 ? -5.533 10.807 19.955 1.00 69.00 90 LEU A O 1
ATOM 669 N N . TYR A 1 91 ? -3.785 9.453 19.523 1.00 67.12 91 TYR A N 1
ATOM 670 C CA . TYR A 1 91 ? -3.140 9.661 20.823 1.00 67.12 91 TYR A CA 1
ATOM 671 C C . TYR A 1 91 ? -2.648 11.101 21.015 1.00 67.12 91 TYR A C 1
ATOM 673 O O . TYR A 1 91 ? -2.663 11.585 22.136 1.00 67.12 91 TYR A O 1
ATOM 681 N N . LEU A 1 92 ? -2.240 11.789 19.945 1.00 67.44 92 LEU A N 1
ATOM 682 C CA . LEU A 1 92 ? -1.809 13.191 20.000 1.00 67.44 92 LEU A CA 1
ATOM 683 C C . LEU A 1 92 ? -2.971 14.197 20.001 1.00 67.44 92 LEU A C 1
ATOM 685 O O . LEU A 1 92 ? -2.816 15.292 20.525 1.00 67.44 92 LEU A O 1
ATOM 689 N N . LEU A 1 93 ? -4.114 13.859 19.396 1.00 65.50 93 LEU A N 1
ATOM 690 C CA . LEU A 1 93 ? -5.294 14.735 19.327 1.00 65.50 93 LEU A CA 1
ATOM 691 C C . LEU A 1 93 ? -6.214 14.620 20.546 1.00 65.50 93 LEU A C 1
ATOM 693 O O . LEU A 1 93 ? -6.949 15.558 20.840 1.00 65.50 93 LEU A O 1
ATOM 697 N N . CYS A 1 94 ? -6.227 13.459 21.198 1.00 58.97 94 CYS A N 1
ATOM 698 C CA . CYS A 1 94 ? -7.125 13.149 22.310 1.00 58.97 94 CYS A CA 1
ATOM 699 C C . CYS A 1 94 ? -6.374 12.874 23.629 1.00 58.97 94 CYS A C 1
ATOM 701 O O . CYS A 1 94 ? -6.997 12.445 24.602 1.00 58.97 94 CYS A O 1
ATOM 703 N N . GLY A 1 95 ? -5.051 13.064 23.633 1.00 49.72 95 GLY A N 1
ATOM 704 C CA . GLY A 1 95 ? -4.183 12.993 24.811 1.00 49.72 95 GLY A CA 1
ATOM 705 C C . GLY A 1 95 ? -3.981 14.344 25.476 1.00 49.72 95 GLY A C 1
ATOM 706 O O . GLY A 1 95 ? -4.121 15.374 24.780 1.00 49.72 95 GLY A O 1
#

Organism: Mucor circinelloides f. lusitanicus (NCBI:txid29924)

Sequence (95 aa):
EKPLFEPQVIAAGVLLIIAGTYLLVYGFPMFRVTVAVIGFIFGGAVTWIGLQANEPTESYPNASDLYIGTCVAVAAVVAVLCVVLYKAGLYLLCG

InterPro domains:
  IPR025256 TM7S3/TM198-like domain [PF13886] (13-94)

Radius of gyration: 16.54 Å; chains: 1; bounding box: 36×26×56 Å